Protein AF-A0A7Y0BEZ5-F1 (afdb_monomer_lite)

Foldseek 3Di:
DADPVRVVCVVVVPPPDPDPVVVVVVVVVVVVVVVVVVVVVVVVVVPPPDDPDPDQDDWDWDQKKWWQFPPAGIFMFGGWTKHKDDQDPVRWTKIKIKGWGDPPPDDDDDAAWTFTQDMGDPPDDDDGGDIWHWDWDADPVRIIMIMTMDTDDDDD

Sequence (156 aa):
MLTADRFAEICAGRNSYRSTEQLDRDVQDLLAERAELLARLGVERGKDTAVGGESTLAPHTARTAEVRFGVWGSLRLIGPTVRDLEPDYYGHFYRQLGGWLPDGLSGELPRGTEYLEWVHMPGLVMPTGINVQVAISPTRDGSRYMTIEWRRERPR

Secondary structure (DSSP, 8-state):
---HHHHHHHHTT------HHHHHHHHHHHHHHHHHHHHHHHHHTTT---------PPPEE-SEEEEEETTTEEEEEEEEEEEEPPP-TT--EEEEEEEEPPTT--S----EEEEEEEEEBTTB----SEEEEEEEEE-TTS-EEEEEEEEEPPP-

pLDDT: mean 83.87, std 15.23, range [33.28, 97.44]

Structure (mmCIF, N/CA/C/O backbone):
data_AF-A0A7Y0BEZ5-F1
#
_entry.id   AF-A0A7Y0BEZ5-F1
#
loop_
_atom_site.group_PDB
_atom_site.id
_atom_site.type_symbol
_atom_site.label_atom_id
_atom_site.label_alt_id
_atom_site.label_comp_id
_atom_site.label_asym_id
_atom_site.label_entity_id
_atom_site.label_seq_id
_atom_site.pdbx_PDB_ins_code
_atom_site.Cartn_x
_atom_site.Cartn_y
_atom_site.Cartn_z
_atom_site.occupancy
_atom_site.B_iso_or_equiv
_atom_site.auth_seq_id
_atom_site.auth_comp_id
_atom_site.auth_asym_id
_atom_site.auth_atom_id
_atom_site.pdbx_PDB_model_num
ATOM 1 N N . MET A 1 1 ? -23.676 -8.399 24.703 1.00 69.56 1 MET A N 1
ATOM 2 C CA . MET A 1 1 ? -22.357 -9.055 24.776 1.00 69.56 1 MET A CA 1
ATOM 3 C C . MET A 1 1 ? -22.429 -10.323 23.955 1.00 69.56 1 MET A C 1
ATOM 5 O O . MET A 1 1 ? -23.260 -11.186 24.243 1.00 69.56 1 MET A O 1
ATOM 9 N N . LEU A 1 2 ? -21.599 -10.389 22.918 1.00 81.19 2 LEU A N 1
ATOM 10 C CA . LEU A 1 2 ? -21.590 -11.472 21.950 1.00 81.19 2 LEU A CA 1
ATOM 11 C C . LEU A 1 2 ? -21.017 -12.743 22.600 1.00 81.19 2 LEU A C 1
ATOM 13 O O . LEU A 1 2 ? -20.069 -12.679 23.380 1.00 81.19 2 LEU A O 1
ATOM 17 N N . THR A 1 3 ? -21.585 -13.914 22.313 1.00 85.56 3 THR A N 1
ATOM 18 C CA . THR A 1 3 ? -21.006 -15.177 22.797 1.00 85.56 3 THR A CA 1
ATOM 19 C C . THR A 1 3 ? -19.827 -15.599 21.917 1.00 85.56 3 THR A C 1
ATOM 21 O O . THR A 1 3 ? -19.785 -15.280 20.729 1.00 85.56 3 THR A O 1
ATOM 24 N N . ALA A 1 4 ? -18.879 -16.361 22.473 1.00 83.06 4 ALA A N 1
ATOM 25 C CA . ALA A 1 4 ? -17.706 -16.840 21.731 1.00 83.06 4 ALA A CA 1
ATOM 26 C C . ALA A 1 4 ? -18.086 -17.687 20.500 1.00 83.06 4 ALA A C 1
ATOM 28 O O . ALA A 1 4 ? -17.509 -17.521 19.426 1.00 83.06 4 ALA A O 1
ATOM 29 N N . ASP A 1 5 ? -19.110 -18.535 20.631 1.00 84.25 5 ASP A N 1
ATOM 30 C CA . ASP A 1 5 ? -19.633 -19.332 19.517 1.00 84.25 5 ASP A CA 1
ATOM 31 C C . ASP A 1 5 ? -20.232 -18.440 18.424 1.00 84.25 5 ASP A C 1
ATOM 33 O O . ASP A 1 5 ? -20.006 -18.663 17.234 1.00 84.25 5 ASP A O 1
ATOM 37 N N . ARG A 1 6 ? -20.943 -17.376 18.820 1.00 82.25 6 ARG A N 1
ATOM 38 C CA . ARG A 1 6 ? -21.534 -16.420 17.883 1.00 82.25 6 ARG A CA 1
ATOM 39 C C . ARG A 1 6 ? -20.463 -15.619 17.147 1.00 82.25 6 ARG A C 1
ATOM 41 O O . ARG A 1 6 ? -20.572 -15.436 15.939 1.00 82.25 6 ARG A O 1
ATOM 48 N N . PHE A 1 7 ? -19.410 -15.204 17.845 1.00 81.56 7 PHE A N 1
ATOM 49 C CA . PHE A 1 7 ? -18.248 -14.556 17.238 1.00 81.56 7 PHE A CA 1
ATOM 50 C C . PHE A 1 7 ? -17.588 -15.457 16.185 1.00 81.56 7 PHE A C 1
ATOM 52 O O . PHE A 1 7 ? -17.339 -15.026 15.059 1.00 81.56 7 PHE A O 1
ATOM 59 N N . ALA A 1 8 ? -17.374 -16.736 16.515 1.00 84.69 8 ALA A N 1
ATOM 60 C CA . ALA A 1 8 ? -16.785 -17.709 15.600 1.00 84.69 8 ALA A CA 1
ATOM 61 C C . ALA A 1 8 ? -17.648 -17.940 14.347 1.00 84.69 8 ALA A C 1
ATOM 63 O O . ALA A 1 8 ? -17.113 -18.055 13.244 1.00 84.69 8 ALA A O 1
ATOM 64 N N . GLU A 1 9 ? -18.978 -17.963 14.484 1.00 83.94 9 GLU A N 1
ATOM 65 C CA . GLU A 1 9 ? -19.897 -18.037 13.342 1.00 83.94 9 GLU A CA 1
ATOM 66 C C . GLU A 1 9 ? -19.784 -16.827 12.408 1.00 83.94 9 GLU A C 1
ATOM 68 O O . GLU A 1 9 ? -19.749 -17.006 11.186 1.00 83.94 9 GLU A O 1
ATOM 73 N N . ILE A 1 10 ? -19.699 -15.616 12.973 1.00 82.25 10 ILE A N 1
ATOM 74 C CA . ILE A 1 10 ? -19.546 -14.369 12.211 1.00 82.25 10 ILE A CA 1
ATOM 75 C C . ILE A 1 10 ? -18.206 -14.369 11.468 1.00 82.25 10 ILE A C 1
ATOM 77 O O . ILE A 1 10 ? -18.173 -14.124 10.262 1.00 82.25 10 ILE A O 1
ATOM 81 N N . CYS A 1 11 ? -17.107 -14.724 12.142 1.00 81.38 11 CYS A N 1
ATOM 82 C CA . CYS A 1 11 ? -15.789 -14.837 11.512 1.00 81.38 11 CYS A CA 1
ATOM 83 C C . CYS A 1 11 ? -15.741 -15.913 10.416 1.00 81.38 11 CYS A C 1
ATOM 85 O O . CYS A 1 11 ? -15.011 -15.763 9.438 1.00 81.38 11 CYS A O 1
ATOM 87 N N . ALA A 1 12 ? -16.531 -16.980 10.553 1.00 85.19 12 ALA A N 1
ATOM 88 C CA . ALA A 1 12 ? -16.671 -18.025 9.544 1.00 85.19 12 ALA A CA 1
ATOM 89 C C . ALA A 1 12 ? -17.598 -17.634 8.373 1.00 85.19 12 ALA A C 1
ATOM 91 O O . ALA A 1 12 ? -17.828 -18.459 7.488 1.00 85.19 12 ALA A O 1
ATOM 92 N N . GLY A 1 13 ? -18.154 -16.414 8.362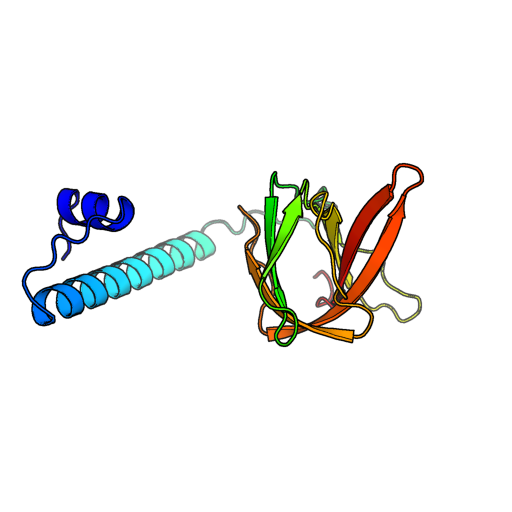 1.00 78.56 13 GLY A N 1
ATOM 93 C CA . GLY A 1 13 ? -19.031 -15.919 7.298 1.00 78.56 13 GLY A CA 1
ATOM 94 C C . GLY A 1 13 ? -20.372 -16.653 7.211 1.00 78.56 13 GLY A C 1
ATOM 95 O O . GLY A 1 13 ? -20.966 -16.737 6.135 1.00 78.56 13 GLY A O 1
ATOM 96 N N . ARG A 1 14 ? -20.850 -17.241 8.316 1.00 78.75 14 ARG A N 1
ATOM 97 C CA . ARG A 1 14 ? -22.122 -17.974 8.328 1.00 78.75 14 ARG A CA 1
ATOM 98 C C . ARG A 1 14 ? -23.295 -16.996 8.428 1.00 78.75 14 ARG A C 1
ATOM 100 O O . ARG A 1 14 ? -23.467 -16.313 9.431 1.00 78.75 14 ARG A O 1
ATOM 107 N N . ASN A 1 15 ? -24.158 -16.989 7.414 1.00 66.44 15 ASN A N 1
ATOM 108 C CA . ASN A 1 15 ? -25.352 -16.138 7.361 1.00 66.44 15 ASN A CA 1
ATOM 109 C C . ASN A 1 15 ? -26.527 -16.747 8.151 1.00 66.44 15 ASN A C 1
ATOM 111 O O . ASN A 1 15 ? -27.548 -17.114 7.577 1.00 66.44 15 ASN A O 1
ATOM 115 N N . SER A 1 16 ? -26.379 -16.887 9.470 1.00 77.25 16 SER A N 1
ATOM 116 C CA . SER A 1 16 ? -27.401 -17.465 10.364 1.00 77.25 16 SER A CA 1
ATOM 117 C C . SER A 1 16 ? -28.345 -16.426 10.997 1.00 77.25 16 SER A C 1
ATOM 119 O O . SER A 1 16 ? -29.069 -16.740 11.943 1.00 77.25 16 SER A O 1
ATOM 121 N N . TYR A 1 17 ? -28.353 -15.187 10.495 1.00 82.25 17 TYR A N 1
ATOM 122 C CA . TYR A 1 17 ? -29.222 -14.120 10.997 1.00 82.25 17 TYR A CA 1
ATOM 123 C C . TYR A 1 17 ? -30.691 -14.405 10.677 1.00 82.25 17 TYR A C 1
ATOM 125 O O . TYR A 1 17 ? -31.050 -14.640 9.525 1.00 82.25 17 TYR A O 1
ATOM 133 N N . ARG A 1 18 ? -31.549 -14.365 11.702 1.00 81.38 18 ARG A N 1
ATOM 134 C CA . ARG A 1 18 ? -32.999 -14.581 11.553 1.00 81.38 18 ARG A CA 1
ATOM 135 C C . ARG A 1 18 ? -33.794 -13.277 11.467 1.00 81.38 18 ARG A C 1
ATOM 137 O O . ARG A 1 18 ? -34.931 -13.304 11.009 1.00 81.38 18 ARG A O 1
ATOM 144 N N . SER A 1 19 ? -33.208 -12.154 11.887 1.00 87.44 19 SER A N 1
ATOM 145 C CA . SER A 1 19 ? -33.788 -10.813 11.758 1.00 87.44 19 SER A CA 1
ATOM 146 C C . SER A 1 19 ? -32.710 -9.733 11.633 1.00 87.44 19 SER A C 1
ATOM 148 O O . SER A 1 19 ? -31.556 -9.937 12.019 1.00 87.44 19 SER A O 1
ATOM 150 N N . THR A 1 20 ? -33.098 -8.564 11.122 1.00 85.94 20 THR A N 1
ATOM 151 C CA . THR A 1 20 ? -32.248 -7.362 11.066 1.00 85.94 20 THR A CA 1
ATOM 152 C C . THR A 1 20 ? -31.897 -6.845 12.462 1.00 85.94 20 THR A C 1
ATOM 154 O O . THR A 1 20 ? -30.760 -6.479 12.714 1.00 85.94 20 THR A O 1
ATOM 157 N N . GLU A 1 21 ? -32.818 -6.940 13.419 1.00 89.19 21 GLU A N 1
ATOM 158 C CA . GLU A 1 21 ? -32.592 -6.552 14.822 1.00 89.19 21 GLU A CA 1
ATOM 159 C C . GLU A 1 21 ? -31.536 -7.424 15.523 1.00 89.19 21 GLU A C 1
ATOM 161 O O . GLU A 1 21 ? -30.903 -7.007 16.494 1.00 89.19 21 GLU A O 1
ATOM 166 N N . GLN A 1 22 ? -31.373 -8.677 15.084 1.00 84.31 22 GLN A N 1
ATOM 167 C CA . GLN A 1 22 ? -30.297 -9.547 15.556 1.00 84.31 22 GLN A CA 1
ATOM 168 C C . GLN A 1 22 ? -28.947 -9.093 14.991 1.00 84.31 22 GLN A C 1
ATOM 170 O O . GLN A 1 22 ? -27.968 -9.052 15.727 1.00 84.31 22 GLN A O 1
ATOM 175 N N . LEU A 1 23 ? -28.911 -8.717 13.711 1.00 84.94 23 LEU A N 1
ATOM 176 C CA . LEU A 1 23 ? -27.716 -8.167 13.076 1.00 84.94 23 LEU A CA 1
ATOM 177 C C . LEU A 1 23 ? -27.286 -6.855 13.746 1.00 84.94 23 LEU A C 1
ATOM 179 O O . LEU A 1 23 ? -26.116 -6.712 14.088 1.00 84.94 23 LEU A O 1
ATOM 183 N N . ASP A 1 24 ? -28.225 -5.943 13.998 1.00 89.75 24 ASP A N 1
ATOM 184 C CA . ASP A 1 24 ? -27.927 -4.649 14.619 1.00 89.75 24 ASP A CA 1
ATOM 185 C C . ASP A 1 24 ? -27.345 -4.808 16.029 1.00 89.75 24 ASP A C 1
ATOM 187 O O . ASP A 1 24 ? -26.374 -4.137 16.378 1.00 89.75 24 ASP A O 1
ATOM 191 N N . ARG A 1 25 ? -27.883 -5.735 16.834 1.00 89.06 25 ARG A N 1
ATOM 192 C CA . ARG A 1 25 ? -27.335 -6.043 18.165 1.00 89.06 25 ARG A CA 1
ATOM 193 C C . ARG A 1 25 ? -25.928 -6.627 18.091 1.00 89.06 25 ARG A C 1
ATOM 195 O O . ARG A 1 25 ? -25.056 -6.165 18.822 1.00 89.06 25 ARG A O 1
ATOM 202 N N . ASP A 1 26 ? -25.701 -7.585 17.193 1.00 86.88 26 ASP A N 1
ATOM 203 C CA . ASP A 1 26 ? -24.385 -8.206 17.013 1.00 86.88 26 ASP A CA 1
ATOM 204 C C . ASP A 1 26 ? -23.342 -7.161 16.550 1.00 86.88 26 ASP A C 1
ATOM 206 O O . ASP A 1 26 ? -22.206 -7.165 17.022 1.00 86.88 26 ASP A O 1
ATOM 210 N N . VAL A 1 27 ? -23.725 -6.212 15.683 1.00 88.94 27 VAL A N 1
ATOM 211 C CA . VAL A 1 27 ? -22.861 -5.094 15.251 1.00 88.94 27 VAL A CA 1
ATOM 212 C C . VAL A 1 27 ? -22.512 -4.164 16.413 1.00 88.94 27 VAL A C 1
ATOM 214 O O . VAL A 1 27 ? -21.347 -3.794 16.566 1.00 88.94 27 VAL A O 1
ATOM 217 N N . GLN A 1 28 ? -23.489 -3.786 17.241 1.00 91.75 28 GLN A N 1
ATOM 218 C CA . GLN A 1 28 ? -23.238 -2.928 18.405 1.00 91.75 28 GLN A CA 1
ATOM 219 C C . GLN A 1 28 ? -22.306 -3.602 19.420 1.00 91.75 28 GLN A C 1
ATOM 221 O O . GLN A 1 28 ? -21.381 -2.960 19.918 1.00 91.75 28 GLN A O 1
ATOM 226 N N . ASP A 1 29 ? -22.494 -4.900 19.671 1.00 88.88 29 ASP A N 1
ATOM 227 C CA . ASP A 1 29 ? -21.621 -5.672 20.558 1.00 88.88 29 ASP A CA 1
ATOM 228 C C . ASP A 1 29 ? -20.173 -5.732 20.025 1.00 88.88 29 ASP A C 1
ATOM 230 O O . ASP A 1 29 ? -19.229 -5.483 20.775 1.00 88.88 29 ASP A O 1
ATOM 234 N N . LEU A 1 30 ? -19.979 -5.964 18.720 1.00 88.31 30 LEU A N 1
ATOM 235 C CA . LEU A 1 30 ? -18.649 -5.969 18.090 1.00 88.31 30 LEU A CA 1
ATOM 236 C C . LEU A 1 30 ? -17.952 -4.599 18.155 1.00 88.31 30 LEU A C 1
ATOM 238 O O . LEU A 1 30 ? -16.735 -4.516 18.348 1.00 88.31 30 LEU A O 1
ATOM 242 N N . LEU A 1 31 ? -18.706 -3.509 17.993 1.00 89.12 31 LEU A N 1
ATOM 243 C CA . LEU A 1 31 ? -18.171 -2.151 18.117 1.00 89.12 31 LEU A CA 1
ATOM 244 C C . LEU A 1 31 ? -17.744 -1.836 19.556 1.00 89.12 31 LEU A C 1
ATOM 246 O O . LEU A 1 31 ? -16.705 -1.198 19.750 1.00 89.12 31 LEU A O 1
ATOM 250 N N . ALA A 1 32 ? -18.500 -2.309 20.551 1.00 89.50 32 ALA A N 1
ATOM 251 C CA . ALA A 1 32 ? -18.148 -2.171 21.960 1.00 89.50 32 ALA A CA 1
ATOM 252 C C . ALA A 1 32 ? -16.862 -2.943 22.301 1.00 89.50 32 ALA A C 1
ATOM 254 O O . ALA A 1 32 ? -15.941 -2.371 22.885 1.00 89.50 32 ALA A O 1
ATOM 255 N N . GLU A 1 33 ? -16.734 -4.195 21.847 1.00 86.00 33 GLU A N 1
ATOM 256 C CA . GLU A 1 33 ? -15.512 -4.991 22.038 1.00 86.00 33 GLU A CA 1
ATOM 257 C C . GLU A 1 33 ? -14.291 -4.343 21.373 1.00 86.00 33 GLU A C 1
ATOM 259 O O . GLU A 1 33 ? -13.212 -4.271 21.967 1.00 86.00 33 GLU A O 1
ATOM 264 N N . ARG A 1 34 ? -14.453 -3.789 20.165 1.00 85.38 34 ARG A N 1
ATOM 265 C CA . ARG A 1 34 ? -13.389 -3.029 19.494 1.00 85.38 34 ARG A CA 1
ATOM 266 C C . ARG A 1 34 ? -12.946 -1.824 20.324 1.00 85.38 34 ARG A C 1
ATOM 268 O O . ARG A 1 34 ? -11.747 -1.554 20.401 1.00 85.38 34 ARG A O 1
ATOM 275 N N . ALA A 1 35 ? -13.885 -1.088 20.916 1.00 85.62 35 ALA A N 1
ATOM 276 C CA . ALA A 1 35 ? -13.571 0.061 21.760 1.00 85.62 35 ALA A CA 1
ATOM 277 C C . ALA A 1 35 ? -12.798 -0.359 23.022 1.00 85.62 35 ALA A C 1
ATOM 279 O O . ALA A 1 35 ? -11.801 0.278 23.361 1.00 85.62 35 ALA A O 1
ATOM 280 N N . GLU A 1 36 ? -13.189 -1.463 23.666 1.00 85.56 36 GLU A N 1
ATOM 281 C CA . GLU A 1 36 ? -12.461 -2.014 24.814 1.00 85.56 36 GLU A CA 1
ATOM 282 C C . GLU A 1 36 ? -11.052 -2.489 24.450 1.00 85.56 36 GLU A C 1
ATOM 284 O O . GLU A 1 36 ? -10.101 -2.202 25.177 1.00 85.56 36 GLU A O 1
ATOM 289 N N . LEU A 1 37 ? -10.883 -3.180 23.320 1.00 83.25 37 LEU A N 1
ATOM 290 C CA . LEU A 1 37 ? -9.568 -3.624 22.849 1.00 83.25 37 LEU A CA 1
ATOM 291 C C . LEU A 1 37 ? -8.651 -2.439 22.544 1.00 83.25 37 LEU A C 1
ATOM 293 O O . LEU A 1 37 ? -7.484 -2.450 22.928 1.00 83.25 37 LEU A O 1
ATOM 297 N N . LEU A 1 38 ? -9.178 -1.388 21.911 1.00 80.25 38 LEU A N 1
ATOM 298 C CA . LEU A 1 38 ? -8.430 -0.153 21.684 1.00 80.25 38 LEU A CA 1
ATOM 299 C C . LEU A 1 38 ? -8.066 0.549 22.995 1.00 80.25 38 LEU A C 1
ATOM 301 O O . LEU A 1 38 ? -6.956 1.064 23.109 1.00 80.25 38 LEU A O 1
ATOM 305 N N . ALA A 1 39 ? -8.955 0.542 23.991 1.00 81.06 39 ALA A N 1
ATOM 306 C CA . ALA A 1 39 ? -8.656 1.076 25.316 1.00 81.06 39 ALA A CA 1
ATOM 307 C C . ALA A 1 39 ? -7.563 0.258 26.023 1.00 81.06 39 ALA A C 1
ATOM 309 O O . ALA A 1 39 ? -6.636 0.844 26.574 1.00 81.06 39 ALA A O 1
ATOM 310 N N . ARG A 1 40 ? -7.605 -1.080 25.954 1.00 76.38 40 ARG A N 1
ATOM 311 C CA . ARG A 1 40 ? -6.558 -1.960 26.508 1.00 76.38 40 ARG A CA 1
ATOM 312 C C . ARG A 1 40 ? -5.209 -1.736 25.830 1.00 76.38 40 ARG A C 1
ATOM 314 O O . ARG A 1 40 ? -4.225 -1.516 26.526 1.00 76.38 40 ARG A O 1
ATOM 321 N N . LEU A 1 41 ? -5.180 -1.678 24.499 1.00 71.81 41 LEU A N 1
ATOM 322 C CA . LEU A 1 41 ? -3.970 -1.354 23.735 1.00 71.81 41 LEU A CA 1
ATOM 323 C C . LEU A 1 41 ? -3.460 0.062 24.043 1.00 7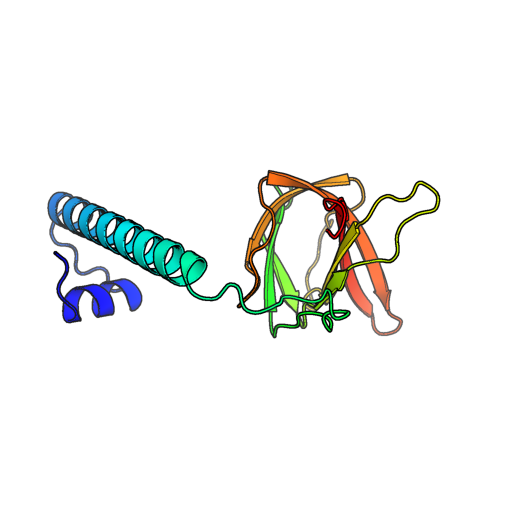1.81 41 LEU A C 1
ATOM 325 O O . LEU A 1 41 ? -2.255 0.285 24.115 1.00 71.81 41 LEU A O 1
ATOM 329 N N . GLY A 1 42 ? -4.361 1.026 24.256 1.00 60.25 42 GLY A N 1
ATOM 330 C CA . GLY A 1 42 ? -4.018 2.385 24.676 1.00 60.25 42 GLY A CA 1
ATOM 331 C C . GLY A 1 42 ? -3.427 2.458 26.089 1.00 60.25 42 GLY A C 1
ATOM 332 O O . GLY A 1 42 ? -2.519 3.252 26.323 1.00 60.25 42 GLY A O 1
ATOM 333 N N . VAL A 1 43 ? -3.896 1.610 27.010 1.00 55.06 43 VAL A N 1
ATOM 334 C CA . VAL A 1 43 ? -3.386 1.498 28.388 1.00 55.06 43 VAL A CA 1
ATOM 335 C C . VAL A 1 43 ? -2.054 0.737 28.438 1.00 55.06 43 VAL A C 1
ATOM 337 O O . VAL A 1 43 ? -1.157 1.152 29.171 1.00 55.06 43 VAL A O 1
ATOM 340 N N . GLU A 1 44 ? -1.866 -0.306 27.624 1.00 49.88 44 GLU A N 1
ATOM 341 C CA . GLU A 1 44 ? -0.570 -0.994 27.471 1.00 49.88 44 GLU A CA 1
ATOM 342 C C . GLU A 1 44 ? 0.497 -0.068 26.865 1.00 49.88 44 GLU A C 1
ATOM 344 O O . GLU A 1 44 ? 1.637 -0.040 27.331 1.00 49.88 44 GLU A O 1
ATOM 349 N N . ARG A 1 45 ? 0.113 0.814 25.930 1.00 45.12 45 ARG A N 1
ATOM 350 C CA . ARG A 1 45 ? 1.011 1.835 25.358 1.00 45.12 45 ARG A CA 1
ATOM 351 C C . ARG A 1 45 ? 1.534 2.851 26.383 1.00 45.12 45 ARG A C 1
ATOM 353 O O . ARG A 1 45 ? 2.519 3.530 26.106 1.00 45.12 45 ARG A O 1
ATOM 360 N N . GLY A 1 46 ? 0.890 2.970 27.547 1.00 44.12 46 GLY A N 1
ATOM 361 C CA . GLY A 1 46 ? 1.304 3.864 28.631 1.00 44.12 46 GLY A CA 1
ATOM 362 C C . GLY A 1 46 ? 2.315 3.264 29.613 1.00 44.12 46 GLY A C 1
ATOM 363 O O . GLY A 1 46 ? 2.858 4.011 30.425 1.00 44.12 46 GLY A O 1
ATOM 364 N N . LYS A 1 47 ? 2.571 1.947 29.575 1.00 41.41 47 LYS A N 1
ATOM 365 C CA . LYS A 1 47 ? 3.414 1.265 30.576 1.00 41.41 47 LYS A CA 1
ATOM 366 C C . LYS A 1 47 ? 4.746 0.729 30.038 1.00 41.41 47 LYS A C 1
ATOM 368 O O . LYS A 1 47 ? 5.655 0.530 30.836 1.00 41.41 47 LYS A O 1
ATOM 373 N N . ASP A 1 48 ? 4.897 0.638 28.716 1.00 38.66 48 ASP A N 1
ATOM 374 C CA . ASP A 1 48 ? 6.116 0.168 28.041 1.00 38.66 48 ASP A CA 1
ATOM 375 C C . ASP A 1 48 ? 6.852 1.281 27.272 1.00 38.66 48 ASP A C 1
ATOM 377 O O . ASP A 1 48 ? 7.287 1.107 26.134 1.00 38.66 48 ASP A O 1
ATOM 381 N N . THR A 1 49 ? 7.066 2.448 27.888 1.00 43.12 49 THR A N 1
ATOM 382 C CA . THR A 1 49 ? 8.135 3.355 27.428 1.00 43.12 49 THR A CA 1
ATOM 383 C C . THR A 1 49 ? 9.493 2.840 27.905 1.00 43.12 49 THR A C 1
ATOM 385 O O . THR A 1 49 ? 10.160 3.458 28.733 1.00 43.12 49 THR A O 1
ATOM 388 N N . ALA A 1 50 ? 9.905 1.690 27.374 1.00 39.81 50 ALA A N 1
ATOM 389 C CA . ALA A 1 50 ? 11.298 1.279 27.349 1.00 39.81 50 ALA A CA 1
ATOM 390 C C . ALA A 1 50 ? 11.934 1.849 26.073 1.00 39.81 50 ALA A C 1
ATOM 392 O O . ALA A 1 50 ? 11.646 1.397 24.971 1.00 39.81 50 ALA A O 1
ATOM 393 N N . VAL A 1 51 ? 12.747 2.894 26.254 1.00 47.53 51 VAL A N 1
ATOM 394 C CA . VAL A 1 51 ? 13.895 3.307 25.422 1.00 47.53 51 VAL A CA 1
ATOM 395 C C . VAL A 1 51 ? 13.837 2.830 23.962 1.00 47.53 51 VAL A C 1
ATOM 397 O O . VAL A 1 51 ? 14.542 1.911 23.552 1.00 47.53 51 VAL A O 1
ATOM 400 N N . GLY A 1 52 ? 13.016 3.494 23.153 1.00 36.16 52 GLY A N 1
ATOM 401 C CA . GLY A 1 52 ? 13.103 3.403 21.702 1.00 36.16 52 GLY A CA 1
ATOM 402 C C . GLY A 1 52 ? 14.221 4.310 21.215 1.00 36.16 52 GLY A C 1
ATOM 403 O O . GLY A 1 52 ? 13.947 5.398 20.723 1.00 36.16 52 GLY A O 1
ATOM 404 N N . GLY A 1 53 ? 15.478 3.893 21.381 1.00 33.28 53 GLY A N 1
ATOM 405 C CA . GLY A 1 53 ? 16.517 4.416 20.503 1.00 33.28 53 GLY A CA 1
ATOM 406 C C . GLY A 1 53 ? 16.051 4.181 19.069 1.00 33.28 53 GLY A C 1
ATOM 407 O O . GLY A 1 53 ? 15.588 3.080 18.762 1.00 33.28 53 GLY A O 1
ATOM 408 N N . GLU A 1 54 ? 16.121 5.207 18.223 1.00 42.56 54 GLU A N 1
ATOM 409 C CA . GLU A 1 54 ? 15.964 5.096 16.773 1.00 42.56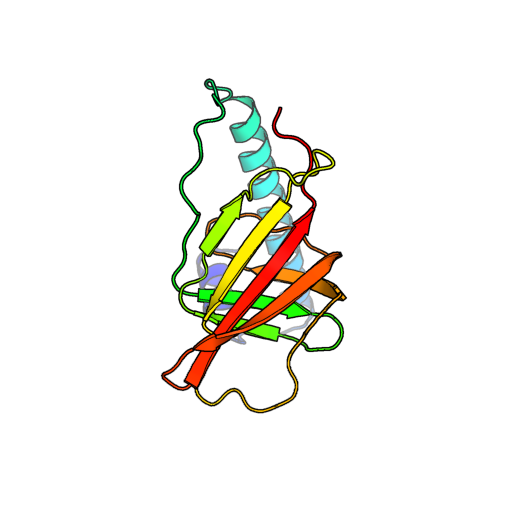 54 GLU A CA 1
ATOM 410 C C . GLU A 1 54 ? 17.068 4.189 16.221 1.00 42.56 54 GLU A C 1
ATOM 412 O O . GLU A 1 54 ? 18.070 4.605 15.647 1.00 42.56 54 GLU A O 1
ATOM 417 N N . SER A 1 55 ? 16.899 2.895 16.466 1.00 40.06 55 SER A N 1
ATOM 418 C CA . SER A 1 55 ? 17.579 1.844 15.754 1.00 40.06 55 SER A CA 1
ATOM 419 C C . SER A 1 55 ? 17.029 1.901 14.343 1.00 40.06 55 SER A C 1
ATOM 421 O O . SER A 1 55 ? 15.816 1.982 14.145 1.00 40.06 55 SER A O 1
ATOM 423 N N . THR A 1 56 ? 17.930 1.918 13.374 1.00 43.81 56 THR A N 1
ATOM 424 C CA . THR A 1 56 ? 17.661 1.834 11.944 1.00 43.81 56 THR A CA 1
ATOM 425 C C . THR A 1 56 ? 16.806 0.586 11.698 1.00 43.81 56 THR A C 1
ATOM 427 O O . THR A 1 56 ? 17.323 -0.516 11.533 1.00 43.81 56 THR A O 1
ATOM 430 N N . LEU A 1 57 ? 15.482 0.730 11.811 1.00 57.19 57 LEU A N 1
ATOM 431 C CA . LEU A 1 57 ? 14.546 -0.386 11.834 1.00 57.19 57 LEU A CA 1
ATOM 432 C C . LEU A 1 57 ? 14.602 -1.051 10.466 1.00 57.19 57 LEU A C 1
ATOM 434 O O . LEU A 1 57 ? 14.344 -0.417 9.440 1.00 57.19 57 LEU A O 1
ATOM 438 N N . ALA A 1 58 ? 14.996 -2.324 10.467 1.00 63.00 58 ALA A N 1
ATOM 439 C CA . ALA A 1 58 ? 15.017 -3.154 9.279 1.00 63.00 58 ALA A CA 1
ATOM 440 C C . ALA A 1 58 ? 13.686 -3.024 8.510 1.00 63.00 58 ALA A C 1
ATOM 442 O O . ALA A 1 58 ? 12.637 -2.834 9.135 1.00 63.00 58 ALA A O 1
ATOM 443 N N . PRO A 1 59 ? 13.704 -3.128 7.168 1.00 80.75 59 PRO A N 1
ATOM 444 C CA . PRO A 1 59 ? 12.494 -3.007 6.368 1.00 80.75 59 PRO A CA 1
ATOM 445 C C . PRO A 1 59 ? 11.398 -3.951 6.872 1.00 80.75 59 PRO A C 1
ATOM 447 O O . PRO A 1 59 ? 11.641 -5.143 7.073 1.00 80.75 59 PRO A O 1
ATOM 450 N N . HIS A 1 60 ? 10.183 -3.435 7.053 1.00 88.44 60 HIS A N 1
ATOM 451 C CA . HIS A 1 60 ? 9.043 -4.266 7.428 1.00 88.44 60 HIS A CA 1
ATOM 452 C C . HIS A 1 60 ? 8.565 -5.035 6.203 1.00 88.44 60 HIS A C 1
ATOM 454 O O . HIS A 1 60 ? 8.222 -4.433 5.187 1.00 88.44 60 HIS A O 1
ATOM 460 N N . THR A 1 61 ? 8.523 -6.360 6.286 1.00 92.69 61 THR A N 1
ATOM 461 C CA . THR A 1 61 ? 8.151 -7.224 5.160 1.00 92.69 61 THR A CA 1
ATOM 462 C C . THR A 1 61 ? 6.911 -8.040 5.491 1.00 92.69 61 THR A C 1
ATOM 464 O O . THR A 1 61 ? 6.675 -8.414 6.638 1.00 92.69 61 THR A O 1
ATOM 467 N N . ALA A 1 62 ? 6.098 -8.322 4.478 1.00 91.44 62 ALA A N 1
ATOM 468 C CA . ALA A 1 62 ? 4.985 -9.256 4.594 1.00 91.44 62 ALA A CA 1
ATOM 469 C C . ALA A 1 62 ? 4.858 -10.092 3.320 1.00 91.44 62 ALA A C 1
ATOM 471 O O . ALA A 1 62 ? 5.462 -9.797 2.291 1.00 91.44 62 ALA A O 1
ATOM 472 N N . ARG A 1 63 ? 4.044 -11.152 3.373 1.00 92.75 63 ARG A N 1
ATOM 473 C CA . ARG A 1 63 ? 3.797 -12.003 2.201 1.00 92.75 63 ARG A CA 1
ATOM 474 C C . ARG A 1 63 ? 2.971 -11.282 1.139 1.00 92.75 63 ARG A C 1
ATOM 476 O O . ARG A 1 63 ? 3.283 -11.378 -0.045 1.00 92.75 63 ARG A O 1
ATOM 483 N N . THR A 1 64 ? 1.918 -10.583 1.560 1.00 94.31 64 THR A N 1
ATOM 484 C CA . THR A 1 64 ? 1.067 -9.777 0.679 1.00 94.31 64 THR A CA 1
ATOM 485 C C . THR A 1 64 ? 0.523 -8.558 1.403 1.00 94.31 64 THR A C 1
ATOM 487 O O . THR A 1 64 ? 0.310 -8.619 2.613 1.00 94.31 64 THR A O 1
ATOM 490 N N . ALA A 1 65 ? 0.242 -7.501 0.648 1.00 95.25 65 ALA A N 1
ATOM 491 C CA . ALA A 1 65 ? -0.465 -6.314 1.114 1.00 95.25 65 ALA A CA 1
ATOM 492 C C . ALA A 1 65 ? -1.592 -5.991 0.140 1.00 95.25 65 ALA A C 1
ATOM 494 O O . ALA A 1 65 ? -1.484 -6.280 -1.053 1.00 95.25 65 ALA A O 1
ATOM 495 N N . GLU A 1 66 ? -2.658 -5.395 0.651 1.00 96.31 66 GLU A N 1
ATOM 496 C CA . GLU A 1 66 ? -3.721 -4.840 -0.177 1.00 96.31 66 GLU A CA 1
ATOM 497 C C . GLU A 1 66 ? -3.653 -3.320 -0.101 1.00 96.31 66 GLU A C 1
ATOM 499 O O . GLU A 1 66 ? -3.523 -2.744 0.977 1.00 96.31 66 GLU A O 1
ATOM 504 N N . VAL A 1 67 ? -3.689 -2.681 -1.258 1.00 96.06 67 VAL A N 1
ATOM 505 C CA . VAL A 1 67 ? -3.569 -1.239 -1.431 1.00 96.06 67 VAL A CA 1
ATOM 506 C C . VAL A 1 67 ? -4.808 -0.773 -2.161 1.00 96.06 67 VAL A C 1
ATOM 508 O O . VAL A 1 67 ? -5.153 -1.361 -3.181 1.00 96.06 67 VAL A O 1
ATOM 511 N N . ARG A 1 68 ? -5.448 0.296 -1.698 1.00 95.44 68 ARG A N 1
ATOM 512 C CA . ARG A 1 68 ? -6.577 0.890 -2.407 1.00 95.44 68 ARG A CA 1
ATOM 513 C C . ARG A 1 68 ? -6.312 2.340 -2.766 1.00 95.44 68 ARG A C 1
ATOM 515 O O . ARG A 1 68 ? -6.009 3.164 -1.903 1.00 95.44 68 ARG A O 1
ATOM 522 N N . PHE A 1 69 ? -6.480 2.638 -4.046 1.00 94.69 69 PHE A N 1
ATOM 523 C CA . PHE A 1 69 ? -6.453 3.991 -4.584 1.00 94.69 69 PHE A CA 1
ATOM 524 C C . PHE A 1 69 ? -7.872 4.445 -4.911 1.00 94.69 69 PHE A C 1
ATOM 526 O O . PHE A 1 69 ? -8.702 3.628 -5.314 1.00 94.69 69 PHE A O 1
ATOM 533 N N . GLY A 1 70 ? -8.134 5.747 -4.798 1.00 89.25 70 GLY A N 1
ATOM 534 C CA . GLY A 1 70 ? -9.482 6.284 -5.010 1.00 89.25 70 GLY A CA 1
ATOM 535 C C . GLY A 1 70 ? -10.037 6.020 -6.413 1.00 89.25 70 GLY A C 1
ATOM 536 O O . GLY A 1 70 ? -11.188 5.623 -6.562 1.00 89.25 70 GLY A O 1
ATOM 537 N N . VAL A 1 71 ? -9.207 6.188 -7.448 1.00 88.81 71 VAL A N 1
ATOM 538 C CA . VAL A 1 71 ? -9.618 5.997 -8.853 1.00 88.81 71 VAL A CA 1
ATOM 539 C C . VAL A 1 71 ? -9.411 4.554 -9.324 1.00 88.81 71 VAL A C 1
ATOM 541 O O . VAL A 1 71 ? -10.228 4.019 -10.066 1.00 88.81 71 VAL A O 1
ATOM 544 N N . TRP A 1 72 ? -8.332 3.908 -8.876 1.00 86.81 72 TRP A N 1
ATOM 545 C CA . TRP A 1 72 ? -7.891 2.612 -9.410 1.00 86.81 72 TRP A CA 1
ATOM 546 C C . TRP A 1 72 ? -8.451 1.401 -8.659 1.00 86.81 72 TRP A C 1
ATOM 548 O O . TRP A 1 72 ? -8.285 0.266 -9.104 1.00 86.81 72 TRP A O 1
ATOM 558 N N . GLY A 1 73 ? -9.113 1.622 -7.521 1.00 90.50 73 GLY A N 1
ATOM 559 C CA . GLY A 1 73 ? -9.630 0.554 -6.678 1.00 90.50 73 GLY A CA 1
ATOM 560 C C . GLY A 1 73 ? -8.525 -0.207 -5.943 1.00 90.50 73 GLY A C 1
ATOM 561 O O . GLY A 1 73 ? -7.467 0.345 -5.629 1.00 90.50 73 GLY A O 1
ATOM 562 N N . SER A 1 74 ? -8.810 -1.468 -5.609 1.00 93.06 74 SER A N 1
ATOM 563 C CA . SER A 1 74 ? -7.918 -2.318 -4.815 1.00 93.06 74 SER A CA 1
ATOM 564 C C . SER A 1 74 ? -6.918 -3.080 -5.689 1.00 93.06 74 SER A C 1
ATOM 566 O O . SER A 1 74 ? -7.287 -3.743 -6.656 1.00 93.06 74 SER A O 1
ATOM 568 N N . LEU A 1 75 ? -5.650 -3.051 -5.287 1.00 93.38 75 LEU A N 1
ATOM 569 C CA . LEU A 1 75 ? -4.534 -3.786 -5.867 1.00 93.38 75 LEU A CA 1
ATOM 570 C C . LEU A 1 75 ? -3.833 -4.604 -4.785 1.00 93.38 75 LEU A C 1
ATOM 572 O O . LEU A 1 75 ? -3.644 -4.158 -3.654 1.00 93.38 75 LEU A O 1
ATOM 576 N N . ARG A 1 76 ? -3.399 -5.811 -5.147 1.00 94.81 76 ARG A N 1
ATOM 577 C CA . ARG A 1 76 ? -2.642 -6.684 -4.251 1.00 94.81 76 ARG A CA 1
ATOM 578 C C . ARG A 1 76 ? -1.161 -6.641 -4.600 1.00 94.81 76 ARG A C 1
ATOM 580 O O . ARG A 1 76 ? -0.805 -6.900 -5.742 1.00 94.81 76 ARG A O 1
ATOM 587 N N . LEU A 1 77 ? -0.310 -6.386 -3.612 1.00 95.62 77 LEU A N 1
ATOM 588 C CA . LEU A 1 77 ? 1.145 -6.470 -3.733 1.00 95.62 77 LEU A CA 1
ATOM 589 C C . LEU A 1 77 ? 1.658 -7.803 -3.175 1.00 95.62 77 LEU A C 1
ATOM 591 O O . LEU A 1 77 ? 1.201 -8.263 -2.124 1.00 95.62 77 LEU A O 1
ATOM 595 N N . ILE A 1 78 ? 2.626 -8.406 -3.865 1.00 95.56 78 ILE A N 1
ATOM 596 C CA . ILE A 1 78 ? 3.311 -9.653 -3.503 1.00 95.56 78 ILE A CA 1
ATOM 597 C C . ILE A 1 78 ? 4.708 -9.319 -2.975 1.00 95.56 78 ILE A C 1
ATOM 599 O O . ILE A 1 78 ? 5.432 -8.523 -3.571 1.00 95.56 78 ILE A O 1
ATOM 603 N N . GLY A 1 79 ? 5.082 -9.923 -1.846 1.00 94.31 79 GLY A N 1
ATOM 604 C CA . GLY A 1 79 ? 6.333 -9.613 -1.150 1.00 94.31 79 GLY A CA 1
ATOM 605 C C . GLY A 1 79 ? 6.495 -8.127 -0.798 1.00 94.31 79 GLY A C 1
ATOM 606 O O . GLY A 1 79 ? 7.571 -7.580 -1.047 1.00 94.31 79 GLY A O 1
ATOM 607 N N . PRO A 1 80 ? 5.451 -7.436 -0.291 1.00 96.25 80 PRO A N 1
ATOM 608 C CA . PRO A 1 80 ? 5.557 -6.032 0.065 1.00 96.25 80 PRO A CA 1
ATOM 609 C C . PRO A 1 80 ? 6.642 -5.790 1.116 1.00 96.25 80 PRO A C 1
ATOM 611 O O . PRO A 1 80 ? 6.790 -6.546 2.079 1.00 96.25 80 PRO A O 1
ATOM 614 N N . THR A 1 81 ? 7.354 -4.685 0.943 1.00 96.44 81 THR A N 1
ATOM 615 C CA . THR A 1 81 ? 8.397 -4.203 1.841 1.00 96.44 81 THR A CA 1
ATOM 616 C C . THR A 1 81 ? 8.177 -2.721 2.109 1.00 96.44 81 THR A C 1
ATOM 618 O O . THR A 1 81 ? 8.078 -1.930 1.172 1.00 96.44 81 THR A O 1
ATOM 621 N N . VAL A 1 82 ? 8.123 -2.338 3.381 1.00 95.31 82 VAL A N 1
ATOM 622 C CA . VAL A 1 82 ? 8.063 -0.946 3.821 1.00 95.31 82 VAL A CA 1
ATOM 623 C C . VAL A 1 82 ? 9.407 -0.547 4.402 1.00 95.31 82 VAL A C 1
ATOM 625 O O . VAL A 1 82 ? 9.917 -1.199 5.311 1.00 95.31 82 VAL A O 1
ATOM 628 N N . ARG A 1 83 ? 9.978 0.539 3.887 1.00 93.62 83 ARG A N 1
ATOM 629 C CA . ARG A 1 83 ? 11.255 1.082 4.351 1.00 93.62 83 ARG A CA 1
ATOM 630 C C . ARG A 1 83 ? 11.201 2.593 4.464 1.00 93.62 83 ARG A C 1
ATOM 632 O O . ARG A 1 83 ? 10.509 3.258 3.692 1.00 93.62 83 ARG A O 1
ATOM 639 N N . ASP A 1 84 ? 11.959 3.118 5.412 1.00 91.56 84 ASP A N 1
ATOM 640 C CA . ASP A 1 84 ? 12.258 4.542 5.461 1.00 91.56 84 ASP A CA 1
ATOM 641 C C . ASP A 1 84 ? 13.313 4.861 4.396 1.00 91.56 84 ASP A C 1
ATOM 643 O O . ASP A 1 84 ? 14.245 4.084 4.175 1.00 91.56 84 ASP A O 1
ATOM 647 N N . LEU A 1 85 ? 13.121 5.973 3.692 1.00 89.50 85 LEU A N 1
ATOM 648 C CA . LEU A 1 85 ? 14.076 6.478 2.714 1.00 89.50 85 LEU A CA 1
ATOM 649 C C . LEU A 1 85 ? 15.007 7.496 3.374 1.00 89.50 85 LEU A C 1
ATOM 651 O O . LEU A 1 85 ? 14.653 8.126 4.377 1.00 89.50 85 LEU A O 1
ATOM 655 N N . GLU A 1 86 ? 16.188 7.669 2.785 1.00 87.81 86 GLU A N 1
ATOM 656 C CA . GLU A 1 86 ? 17.087 8.754 3.167 1.00 87.81 86 GLU A CA 1
ATOM 657 C C . GLU A 1 86 ? 16.406 10.115 2.944 1.00 87.81 86 GLU A C 1
ATOM 659 O O . GLU A 1 86 ? 15.560 10.243 2.049 1.00 87.81 86 GLU A O 1
ATOM 664 N N . PRO A 1 87 ? 16.734 11.133 3.761 1.00 87.81 87 PRO A N 1
ATOM 665 C CA . PRO A 1 87 ? 16.210 12.470 3.553 1.00 87.81 87 PRO A CA 1
ATOM 666 C C . PRO A 1 87 ? 16.590 12.977 2.163 1.00 87.81 87 PRO A C 1
ATOM 668 O O . PRO A 1 87 ? 17.719 12.777 1.712 1.00 87.81 87 PRO A O 1
ATOM 671 N N . ASP A 1 88 ? 15.671 13.674 1.502 1.00 87.06 88 ASP A N 1
ATOM 672 C CA . ASP A 1 88 ? 16.014 14.361 0.261 1.00 87.06 88 ASP A CA 1
ATOM 673 C C . ASP A 1 88 ? 16.966 15.545 0.520 1.00 87.06 88 ASP A C 1
ATOM 675 O O . ASP A 1 88 ? 17.267 15.914 1.659 1.00 87.06 88 ASP A O 1
ATOM 679 N N . TYR A 1 89 ? 17.421 16.182 -0.561 1.00 85.69 89 TYR A N 1
ATOM 680 C CA . TYR A 1 89 ? 18.276 17.371 -0.496 1.00 85.69 89 TYR A CA 1
ATOM 681 C C . TYR A 1 89 ? 17.678 18.512 0.360 1.00 85.69 89 TYR A C 1
ATOM 683 O O . TYR A 1 89 ? 18.418 19.321 0.917 1.00 85.69 89 TYR A O 1
ATOM 691 N N . TYR A 1 90 ? 16.349 18.566 0.511 1.00 87.50 90 TYR A N 1
ATOM 692 C CA . TYR A 1 90 ? 15.631 19.564 1.310 1.00 87.50 90 TYR A CA 1
ATOM 693 C C . TYR A 1 90 ? 15.373 19.108 2.760 1.00 87.50 90 TYR A C 1
ATOM 695 O O . TYR A 1 90 ? 14.714 19.807 3.537 1.00 87.50 90 TYR A O 1
ATOM 703 N N . GLY A 1 91 ? 15.899 17.945 3.155 1.00 85.69 91 GLY A N 1
ATOM 704 C CA . GLY A 1 91 ? 15.728 17.365 4.483 1.00 85.69 91 GLY A CA 1
ATOM 705 C C . GLY A 1 91 ? 14.307 16.864 4.752 1.00 85.69 91 GLY A C 1
ATOM 706 O O . GLY A 1 91 ? 13.874 16.843 5.912 1.00 85.69 91 GLY A O 1
ATOM 707 N N . HIS A 1 92 ? 13.547 16.521 3.709 1.00 87.69 92 HIS A N 1
ATOM 708 C CA . HIS A 1 92 ? 12.263 15.841 3.832 1.00 87.69 92 HIS A CA 1
ATOM 709 C C . HIS A 1 92 ? 12.469 14.336 3.940 1.00 87.69 92 HIS A C 1
ATOM 711 O O . HIS A 1 92 ? 13.247 13.741 3.203 1.00 87.69 92 HIS A O 1
ATOM 717 N N . PHE A 1 93 ? 11.739 13.725 4.869 1.00 89.06 93 PHE A N 1
ATOM 718 C CA . PHE A 1 93 ? 11.793 12.296 5.122 1.00 89.06 93 PHE A CA 1
ATOM 719 C C . PHE A 1 93 ? 10.631 11.624 4.412 1.00 89.06 93 PHE A C 1
ATOM 721 O O . PHE A 1 93 ? 9.494 12.100 4.481 1.00 89.06 93 PHE A O 1
ATOM 728 N N . TYR A 1 94 ? 10.908 10.487 3.788 1.00 92.06 94 TYR A N 1
ATOM 729 C CA . TYR A 1 94 ? 9.906 9.707 3.081 1.00 92.06 94 TYR A CA 1
ATOM 730 C C . TYR A 1 94 ? 9.898 8.273 3.583 1.00 92.06 94 TYR A C 1
ATOM 732 O O . TYR A 1 94 ? 10.866 7.772 4.159 1.00 92.06 94 TYR A O 1
ATOM 740 N N . ARG A 1 95 ? 8.772 7.612 3.356 1.00 94.00 95 ARG A N 1
ATOM 741 C CA . ARG A 1 95 ? 8.619 6.177 3.525 1.00 94.00 95 ARG A CA 1
ATOM 742 C C . ARG A 1 95 ? 8.106 5.605 2.215 1.00 94.00 95 ARG A C 1
ATOM 744 O O . ARG A 1 95 ? 7.305 6.236 1.529 1.00 94.00 95 ARG A O 1
ATOM 751 N N . GLN A 1 96 ? 8.600 4.424 1.876 1.00 95.75 96 GLN A N 1
ATOM 752 C CA . GLN A 1 96 ? 8.256 3.722 0.652 1.00 95.75 96 GLN A CA 1
ATOM 753 C C . GLN A 1 96 ? 7.668 2.361 0.998 1.00 95.75 96 GLN A C 1
ATOM 755 O O . GLN A 1 96 ? 8.274 1.596 1.746 1.00 95.75 96 GLN A O 1
ATOM 760 N N . LEU A 1 97 ? 6.525 2.049 0.400 1.00 96.94 97 LEU A N 1
ATOM 761 C CA . LEU A 1 97 ? 6.011 0.697 0.241 1.00 96.94 97 LEU A CA 1
ATOM 762 C C . LEU A 1 97 ? 6.354 0.233 -1.173 1.00 96.94 97 LEU A C 1
ATOM 764 O O . LEU A 1 97 ? 5.914 0.834 -2.146 1.00 96.94 97 LEU A O 1
ATOM 768 N N . GLY A 1 98 ? 7.135 -0.832 -1.290 1.00 96.56 98 GLY A N 1
ATOM 769 C CA . GLY A 1 98 ? 7.401 -1.491 -2.562 1.00 96.56 98 GLY A CA 1
ATOM 770 C C . GLY A 1 98 ? 6.827 -2.901 -2.581 1.00 96.56 98 GLY A C 1
ATOM 771 O O . GLY A 1 98 ? 6.765 -3.540 -1.536 1.00 96.56 98 GLY A O 1
ATOM 772 N N . GLY A 1 99 ? 6.415 -3.398 -3.743 1.00 96.19 99 GLY A N 1
ATOM 773 C CA . GLY A 1 99 ? 5.983 -4.784 -3.899 1.00 96.19 99 GLY A CA 1
ATOM 774 C C . GLY A 1 99 ? 5.759 -5.180 -5.354 1.00 96.19 99 GLY A C 1
ATOM 775 O O . GLY A 1 99 ? 5.586 -4.334 -6.231 1.00 96.19 99 GLY A O 1
ATOM 776 N N . TRP A 1 100 ? 5.755 -6.485 -5.610 1.00 96.00 100 TRP A N 1
ATOM 777 C CA . TRP A 1 100 ? 5.506 -7.031 -6.940 1.00 96.00 100 TRP A CA 1
ATOM 778 C C . TRP A 1 100 ? 4.016 -7.028 -7.256 1.00 96.00 100 TRP A C 1
ATOM 780 O O . TRP A 1 100 ? 3.189 -7.385 -6.414 1.00 96.00 100 TRP A O 1
ATOM 790 N N . LEU A 1 101 ? 3.673 -6.648 -8.481 1.00 94.12 101 LEU A N 1
ATOM 791 C CA . LEU A 1 101 ? 2.321 -6.810 -8.996 1.00 94.12 101 LEU A CA 1
ATOM 792 C C . LEU A 1 101 ? 2.096 -8.267 -9.428 1.00 94.12 101 LEU A C 1
ATOM 794 O O . LEU A 1 101 ? 3.040 -8.901 -9.898 1.00 94.12 101 LEU A O 1
ATOM 798 N N . PRO A 1 102 ? 0.867 -8.801 -9.313 1.00 89.88 102 PRO A N 1
ATOM 799 C CA . PRO A 1 102 ? 0.556 -10.146 -9.768 1.00 89.88 102 PRO A CA 1
ATOM 800 C C . PRO A 1 102 ? 0.740 -10.288 -11.280 1.00 89.88 102 PRO A C 1
ATOM 802 O O . PRO A 1 102 ? 0.431 -9.374 -12.060 1.00 89.88 102 PRO A O 1
ATOM 805 N N . ASP A 1 103 ? 1.175 -11.474 -11.690 1.00 84.69 103 ASP A N 1
ATOM 806 C CA . ASP A 1 103 ? 1.222 -11.849 -13.097 1.00 84.69 103 ASP A CA 1
ATOM 807 C C . ASP A 1 103 ? -0.189 -11.828 -13.697 1.00 84.69 103 ASP A C 1
ATOM 809 O O . ASP A 1 103 ? -1.178 -12.159 -13.041 1.00 84.69 103 ASP A O 1
ATOM 813 N N . GLY A 1 104 ? -0.301 -11.388 -14.950 1.00 77.88 104 GLY A N 1
ATOM 814 C CA . GLY A 1 104 ? -1.589 -11.291 -15.642 1.00 77.88 104 GLY A CA 1
ATOM 815 C C . GLY A 1 104 ? -2.445 -10.073 -15.275 1.00 77.88 104 GLY A C 1
ATOM 816 O O . GLY A 1 104 ? -3.507 -9.900 -15.866 1.00 77.88 104 GLY A O 1
ATOM 817 N N . LEU A 1 105 ? -1.994 -9.189 -14.372 1.00 81.62 105 LEU A N 1
ATOM 818 C CA . LEU A 1 105 ? -2.668 -7.910 -14.124 1.00 81.62 105 LEU A CA 1
ATOM 819 C C . LEU A 1 105 ? -2.586 -7.020 -15.381 1.00 81.62 105 LEU A C 1
ATOM 821 O O . LEU A 1 105 ? -1.563 -6.380 -15.640 1.00 81.62 105 LEU A O 1
ATOM 825 N N . SER A 1 106 ? -3.638 -7.007 -16.191 1.00 71.81 106 SER A N 1
ATOM 826 C CA . SER A 1 106 ? -3.738 -6.211 -17.417 1.00 71.81 106 SER A CA 1
ATOM 827 C C . SER A 1 106 ? -4.535 -4.932 -17.182 1.00 71.81 106 SER A C 1
ATOM 829 O O . SER A 1 106 ? -5.553 -4.967 -16.496 1.00 71.81 106 SER A O 1
ATOM 831 N N . GLY A 1 107 ? -4.114 -3.830 -17.798 1.00 78.88 107 GLY A N 1
ATOM 832 C CA . GLY A 1 107 ? -4.809 -2.545 -17.728 1.00 78.88 107 GLY A CA 1
ATOM 833 C C . GLY A 1 107 ? -3.867 -1.388 -17.427 1.00 78.88 107 GLY A C 1
ATOM 834 O O . GLY A 1 107 ? -2.666 -1.581 -17.210 1.00 78.88 107 GLY A O 1
ATOM 835 N N . GLU A 1 108 ? -4.426 -0.182 -17.433 1.00 83.81 108 GLU A N 1
ATOM 836 C CA . GLU A 1 108 ? -3.741 0.980 -16.881 1.00 83.81 108 GLU A CA 1
ATOM 837 C C . GLU A 1 108 ? -3.573 0.804 -15.366 1.00 83.81 108 GLU A C 1
ATOM 839 O O . GLU A 1 108 ? -4.400 0.189 -14.692 1.00 83.81 108 GLU A O 1
ATOM 844 N N . LEU A 1 109 ? -2.456 1.299 -14.844 1.00 90.50 109 LEU A N 1
ATOM 845 C CA . LEU A 1 109 ? -2.079 1.172 -13.442 1.00 90.50 109 LEU A CA 1
ATOM 846 C C . LEU A 1 109 ? -1.772 2.563 -12.884 1.00 90.50 109 LEU A C 1
ATOM 848 O O . LEU A 1 109 ? -1.277 3.396 -13.650 1.00 90.50 109 LEU A O 1
ATOM 852 N N . PRO A 1 110 ? -1.977 2.785 -11.571 1.00 90.94 110 PRO A N 1
ATOM 853 C CA . PRO A 1 110 ? -1.679 4.062 -10.931 1.00 90.94 110 PRO A CA 1
ATOM 854 C C . PRO A 1 110 ? -0.225 4.464 -11.160 1.00 90.94 110 PRO A C 1
ATOM 856 O O . PRO A 1 110 ? 0.690 3.646 -11.002 1.00 90.94 110 PRO A O 1
ATOM 859 N N . ARG A 1 111 ? -0.010 5.723 -11.547 1.00 93.06 111 ARG A N 1
ATOM 860 C CA . ARG A 1 111 ? 1.313 6.296 -11.827 1.00 93.06 111 ARG A CA 1
ATOM 861 C C . ARG A 1 111 ? 1.304 7.790 -11.543 1.00 93.06 111 ARG A C 1
ATOM 863 O O . ARG A 1 111 ? 0.363 8.486 -11.897 1.00 93.06 111 ARG A O 1
ATOM 870 N N . GLY A 1 112 ? 2.412 8.301 -11.019 1.00 94.94 112 GLY A N 1
ATOM 871 C CA . GLY A 1 112 ? 2.509 9.710 -10.655 1.00 94.94 112 GLY A CA 1
ATOM 872 C C . GLY A 1 112 ? 1.875 9.975 -9.293 1.00 94.94 112 GLY A C 1
ATOM 873 O O . GLY A 1 112 ? 1.947 9.131 -8.401 1.00 94.94 112 GLY A O 1
ATOM 874 N N . THR A 1 113 ? 1.280 11.152 -9.131 1.00 96.00 113 THR A N 1
ATOM 875 C CA . THR A 1 113 ? 0.600 11.529 -7.890 1.00 96.00 113 THR A CA 1
ATOM 876 C C . THR A 1 113 ? -0.782 10.893 -7.834 1.00 96.00 113 THR A C 1
ATOM 878 O O . THR A 1 113 ? -1.628 11.182 -8.676 1.00 96.00 113 THR A O 1
ATOM 881 N N . GLU A 1 114 ? -1.028 10.081 -6.813 1.00 96.00 114 GLU A N 1
ATOM 882 C CA . GLU A 1 114 ? -2.278 9.345 -6.626 1.00 96.00 114 GLU A CA 1
ATOM 883 C C . GLU A 1 114 ? -2.830 9.542 -5.215 1.00 96.00 114 GLU A C 1
ATOM 885 O O . GLU A 1 114 ? -2.080 9.790 -4.268 1.00 96.00 114 GLU A O 1
ATOM 890 N N . TYR A 1 115 ? -4.146 9.391 -5.055 1.00 95.25 115 TYR A N 1
ATOM 891 C CA . TYR A 1 115 ? -4.783 9.408 -3.739 1.00 95.25 115 TYR A CA 1
ATOM 892 C C . TYR A 1 115 ? -4.910 7.987 -3.186 1.00 95.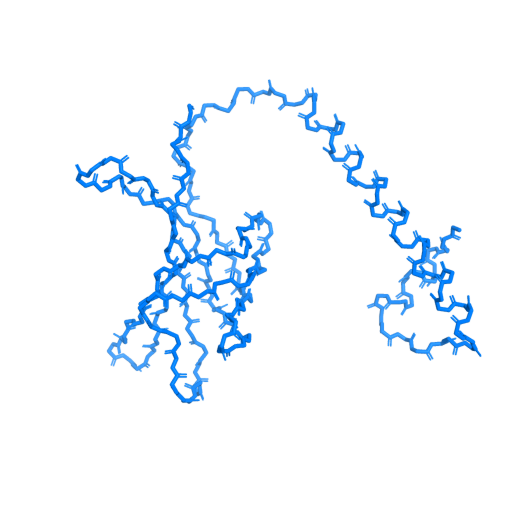25 115 TYR A C 1
ATOM 894 O O . TYR A 1 115 ? -5.655 7.155 -3.717 1.00 95.25 115 TYR A O 1
ATOM 902 N N . LEU A 1 116 ? -4.175 7.720 -2.110 1.00 95.31 116 LEU A N 1
ATOM 903 C CA . LEU A 1 116 ? -4.205 6.469 -1.367 1.00 95.31 116 LEU A CA 1
ATOM 904 C C . LEU A 1 116 ? -5.319 6.528 -0.323 1.00 95.31 116 LEU A C 1
ATOM 906 O O . LEU A 1 116 ? -5.231 7.283 0.647 1.00 95.31 116 LEU A O 1
ATOM 910 N N . GLU A 1 117 ? -6.339 5.690 -0.484 1.00 96.25 117 GLU A N 1
ATOM 911 C CA . GLU A 1 117 ? -7.405 5.572 0.510 1.00 96.25 117 GLU A CA 1
ATOM 912 C C . GLU A 1 117 ? -6.893 4.817 1.734 1.00 96.25 117 GLU A C 1
ATOM 914 O O . GLU A 1 117 ? -6.956 5.326 2.853 1.00 96.25 117 GLU A O 1
ATOM 919 N N . TRP A 1 118 ? -6.328 3.628 1.521 1.00 95.62 118 TRP A N 1
ATOM 920 C CA . TRP A 1 118 ? -5.751 2.820 2.589 1.00 95.62 118 TRP A CA 1
ATOM 921 C C . TRP A 1 118 ? -4.774 1.770 2.070 1.00 95.62 118 TRP A C 1
ATOM 923 O O . TRP A 1 118 ? -4.782 1.383 0.900 1.00 95.62 118 TRP A O 1
ATOM 933 N N . VAL A 1 119 ? -3.952 1.269 2.992 1.00 96.06 119 VAL A N 1
ATOM 934 C CA . VAL A 1 119 ? -3.135 0.072 2.797 1.00 96.06 119 VAL A CA 1
ATOM 935 C C . VAL A 1 119 ? -3.329 -0.856 3.979 1.00 96.06 119 VAL A C 1
ATOM 937 O O . VAL A 1 119 ? -3.160 -0.459 5.130 1.00 96.06 119 VAL A O 1
ATOM 940 N N . HIS A 1 120 ? -3.618 -2.115 3.685 1.00 94.88 120 HIS A N 1
ATOM 941 C CA . HIS A 1 120 ? -3.602 -3.184 4.660 1.00 94.88 120 HIS A CA 1
ATOM 942 C C . HIS A 1 120 ? -2.275 -3.946 4.567 1.00 94.88 120 HIS A C 1
ATOM 944 O O . HIS A 1 120 ? -2.065 -4.769 3.670 1.00 94.88 120 HIS A O 1
ATOM 950 N N . MET A 1 121 ? -1.376 -3.651 5.510 1.00 92.62 121 MET A N 1
ATOM 951 C CA . MET A 1 121 ? -0.087 -4.320 5.681 1.00 92.62 121 MET A CA 1
ATOM 952 C C . MET A 1 121 ? -0.098 -5.098 7.007 1.00 92.62 121 MET A C 1
ATOM 954 O O . MET A 1 121 ? -0.198 -4.482 8.069 1.00 92.62 121 MET A O 1
ATOM 958 N N . PRO A 1 122 ? 0.013 -6.438 6.992 1.00 88.75 122 PRO A N 1
ATOM 959 C CA . PRO A 1 122 ? 0.030 -7.221 8.223 1.00 88.75 122 PRO A CA 1
ATOM 960 C C . PRO A 1 122 ? 1.138 -6.767 9.182 1.00 88.75 122 PRO A C 1
ATOM 962 O O . PRO A 1 122 ? 2.303 -6.658 8.794 1.00 88.75 122 PRO A O 1
ATOM 965 N N . GLY A 1 123 ? 0.768 -6.506 10.437 1.00 87.19 123 GLY A N 1
ATOM 966 C CA . GLY A 1 123 ? 1.705 -6.118 11.495 1.00 87.19 123 GLY A CA 1
ATOM 967 C C . GLY A 1 123 ? 2.239 -4.685 11.409 1.00 87.19 123 GLY A C 1
ATOM 968 O O . GLY A 1 123 ? 3.117 -4.343 12.195 1.00 87.19 123 GLY A O 1
ATOM 969 N N . LEU A 1 124 ? 1.733 -3.844 10.497 1.00 88.69 124 LEU A N 1
ATOM 970 C CA . LEU A 1 124 ? 2.165 -2.452 10.375 1.00 88.69 124 LEU A CA 1
ATOM 971 C C . LEU A 1 124 ? 0.984 -1.510 10.138 1.00 88.69 124 LEU A C 1
ATOM 973 O O . LEU A 1 124 ? 0.191 -1.693 9.218 1.00 88.69 124 LEU A O 1
ATOM 977 N N . VAL A 1 125 ? 0.904 -0.457 10.950 1.00 88.44 125 VAL A N 1
ATOM 978 C CA . VAL A 1 125 ? -0.066 0.623 10.745 1.00 88.44 125 VAL A CA 1
ATOM 979 C C . VAL A 1 125 ? 0.404 1.499 9.588 1.00 88.44 125 VAL A C 1
ATOM 981 O O . VAL A 1 125 ? 1.495 2.071 9.630 1.00 88.44 125 VAL A O 1
ATOM 984 N N . MET A 1 126 ? -0.437 1.607 8.565 1.00 91.62 126 MET A N 1
ATOM 985 C CA . MET A 1 126 ? -0.178 2.396 7.364 1.00 91.62 126 MET A CA 1
ATOM 986 C C . MET A 1 126 ? -0.981 3.700 7.391 1.00 91.62 126 MET A C 1
ATOM 988 O O . MET A 1 126 ? -2.057 3.736 7.993 1.00 91.62 126 MET A O 1
ATOM 992 N N . PRO A 1 127 ? -0.492 4.774 6.747 1.00 90.00 127 PRO A N 1
ATOM 993 C CA . PRO A 1 127 ? -1.290 5.980 6.571 1.00 90.00 127 PRO A CA 1
ATOM 994 C C . PRO A 1 127 ? -2.495 5.717 5.658 1.00 90.00 127 PRO A C 1
ATOM 996 O O . PRO A 1 127 ? -2.477 4.827 4.805 1.00 90.00 127 PRO A O 1
ATOM 999 N N . THR A 1 128 ? -3.527 6.536 5.821 1.00 92.88 128 THR A N 1
ATOM 1000 C CA . THR A 1 128 ? -4.781 6.467 5.064 1.00 92.88 128 THR A CA 1
ATOM 1001 C C . THR A 1 128 ? -5.196 7.862 4.621 1.00 92.88 128 THR A C 1
ATOM 1003 O O . THR A 1 128 ? -4.977 8.823 5.358 1.00 92.88 128 THR A O 1
ATOM 1006 N N . GLY A 1 129 ? -5.834 7.968 3.459 1.00 93.94 129 GLY A N 1
ATOM 1007 C CA . GLY A 1 129 ? -6.388 9.220 2.949 1.00 93.94 129 GLY A CA 1
ATOM 1008 C C . GLY A 1 129 ? -5.341 10.280 2.600 1.00 93.94 129 GLY A C 1
ATOM 1009 O O . GLY A 1 129 ? -5.544 11.459 2.894 1.00 93.94 129 GLY A O 1
ATOM 1010 N N . ILE A 1 130 ? -4.219 9.873 1.999 1.00 93.88 130 ILE A N 1
ATOM 1011 C CA . ILE A 1 130 ? -3.085 10.752 1.676 1.00 93.88 130 ILE A CA 1
ATOM 1012 C C . ILE A 1 130 ? -2.745 10.733 0.185 1.00 93.88 130 ILE A C 1
ATOM 1014 O O . ILE A 1 130 ? -2.988 9.751 -0.511 1.00 93.88 130 ILE A O 1
ATOM 1018 N N . ASN A 1 131 ? -2.113 11.806 -0.294 1.00 94.94 131 ASN A N 1
ATOM 1019 C CA . ASN A 1 131 ? -1.476 11.797 -1.608 1.00 94.94 131 ASN A CA 1
ATOM 1020 C C . ASN A 1 131 ? -0.138 11.060 -1.534 1.00 94.94 131 ASN A C 1
ATOM 1022 O O . ASN A 1 131 ? 0.657 11.290 -0.619 1.00 94.94 131 ASN A O 1
ATOM 1026 N N . VAL A 1 132 ? 0.106 10.204 -2.517 1.00 96.38 132 VAL A N 1
ATOM 1027 C CA . VAL A 1 132 ? 1.311 9.386 -2.637 1.00 96.38 132 VAL A CA 1
ATOM 1028 C C . VAL A 1 132 ? 1.890 9.501 -4.036 1.00 96.38 132 VAL A C 1
ATOM 1030 O O . VAL A 1 132 ? 1.172 9.777 -4.995 1.00 96.38 132 VAL A O 1
ATOM 1033 N N . GLN A 1 133 ? 3.190 9.265 -4.155 1.00 97.31 133 GLN A N 1
ATOM 1034 C CA . GLN A 1 133 ? 3.853 9.127 -5.442 1.00 97.31 133 GLN A CA 1
ATOM 1035 C C . GLN A 1 133 ? 3.950 7.644 -5.797 1.00 97.31 133 GLN A C 1
ATOM 1037 O O . GLN A 1 133 ? 4.517 6.858 -5.038 1.00 97.31 133 GLN A O 1
ATOM 1042 N N . VAL A 1 134 ? 3.414 7.262 -6.953 1.00 97.12 134 VAL A N 1
ATOM 1043 C CA . VAL A 1 134 ? 3.423 5.887 -7.452 1.00 97.12 134 VAL A CA 1
ATOM 1044 C C . VAL A 1 134 ? 4.332 5.779 -8.667 1.00 97.12 134 VAL A C 1
ATOM 1046 O O . VAL A 1 134 ? 4.188 6.519 -9.643 1.00 97.12 134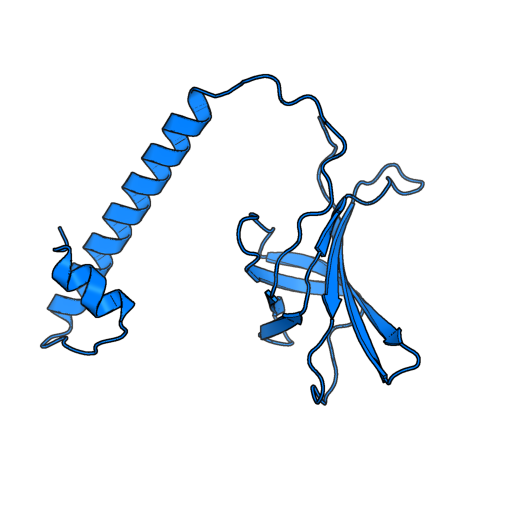 VAL A O 1
ATOM 1049 N N . ALA A 1 135 ? 5.249 4.819 -8.635 1.00 96.56 135 ALA A N 1
ATOM 1050 C CA . ALA A 1 135 ? 6.051 4.441 -9.788 1.00 96.56 135 ALA A CA 1
ATOM 1051 C C . ALA A 1 135 ? 5.988 2.929 -10.009 1.00 96.56 135 ALA A C 1
ATOM 1053 O O . ALA A 1 135 ? 5.813 2.144 -9.078 1.00 96.56 135 ALA A O 1
ATOM 1054 N N . ILE A 1 136 ? 6.103 2.521 -11.272 1.00 95.00 136 ILE A N 1
ATOM 1055 C CA . ILE A 1 136 ? 6.082 1.113 -11.662 1.00 95.00 136 ILE A CA 1
ATOM 1056 C C . ILE A 1 136 ? 7.268 0.859 -12.574 1.00 95.00 136 ILE A C 1
ATOM 1058 O O . ILE A 1 136 ? 7.357 1.433 -13.661 1.00 95.00 136 ILE A O 1
ATOM 1062 N N . SER A 1 137 ? 8.142 -0.036 -12.137 1.00 93.44 137 SER A N 1
ATOM 1063 C CA . SER A 1 137 ? 9.352 -0.419 -12.852 1.00 93.44 137 SER A CA 1
ATOM 1064 C C . SER A 1 137 ? 9.191 -1.838 -13.400 1.00 93.44 137 SER A C 1
ATOM 1066 O O . SER A 1 137 ? 8.995 -2.770 -12.614 1.00 93.44 137 SER A O 1
ATOM 1068 N N . PRO A 1 138 ? 9.243 -2.034 -14.729 1.00 90.81 138 PRO A N 1
ATOM 1069 C CA . PRO A 1 138 ? 9.281 -3.368 -15.309 1.00 90.81 138 PRO A CA 1
ATOM 1070 C C . PRO A 1 138 ? 10.667 -3.996 -15.118 1.00 90.81 138 PRO A C 1
ATOM 1072 O O . PRO A 1 138 ? 11.691 -3.315 -15.207 1.00 90.81 138 PRO A O 1
ATOM 1075 N N . THR A 1 139 ? 10.707 -5.304 -14.896 1.00 86.81 139 THR A N 1
ATOM 1076 C CA . THR A 1 139 ? 11.935 -6.104 -14.894 1.00 86.81 139 THR A CA 1
ATOM 1077 C C . THR A 1 139 ? 12.109 -6.864 -16.205 1.00 86.81 139 THR A C 1
ATOM 1079 O O . THR A 1 139 ? 11.211 -6.940 -17.043 1.00 86.81 139 THR A O 1
ATOM 1082 N N . ARG A 1 140 ? 13.311 -7.416 -16.416 1.00 82.75 140 ARG A N 1
ATOM 1083 C CA . ARG A 1 140 ? 13.693 -8.099 -17.665 1.00 82.75 140 ARG A CA 1
ATOM 1084 C C . ARG A 1 140 ? 12.834 -9.333 -17.977 1.00 82.75 140 ARG A C 1
ATOM 1086 O O . ARG A 1 140 ? 12.688 -9.684 -19.141 1.00 82.75 140 ARG A O 1
ATOM 1093 N N . ASP A 1 141 ? 12.302 -9.982 -16.950 1.00 86.94 141 ASP A N 1
ATOM 1094 C CA . ASP A 1 141 ? 11.397 -11.136 -17.022 1.00 86.94 141 ASP A CA 1
ATOM 1095 C C . ASP A 1 141 ? 9.926 -10.747 -17.277 1.00 86.94 141 ASP A C 1
ATOM 1097 O O . ASP A 1 141 ? 9.083 -11.625 -17.420 1.00 86.94 141 ASP A O 1
ATOM 1101 N N . GLY A 1 142 ? 9.609 -9.450 -17.360 1.00 84.94 142 GLY A N 1
ATOM 1102 C CA . GLY A 1 142 ? 8.245 -8.947 -17.547 1.00 84.94 142 GLY A CA 1
ATOM 1103 C C . GLY A 1 142 ? 7.466 -8.739 -16.245 1.00 84.94 142 GLY A C 1
ATOM 1104 O O . GLY A 1 142 ? 6.375 -8.161 -16.285 1.00 84.94 142 GLY A O 1
ATOM 1105 N N . SER A 1 143 ? 8.031 -9.127 -15.097 1.00 89.12 143 SER A N 1
ATOM 1106 C CA . SER A 1 143 ? 7.473 -8.799 -13.786 1.00 89.12 143 SER A CA 1
ATOM 1107 C C . SER A 1 143 ? 7.465 -7.277 -13.584 1.00 89.12 143 SER A C 1
ATOM 1109 O O . SER A 1 143 ? 8.204 -6.519 -14.221 1.00 89.12 143 SER A O 1
ATOM 1111 N N . ARG A 1 144 ? 6.570 -6.779 -12.730 1.00 93.56 144 ARG A N 1
ATOM 1112 C CA . ARG A 1 144 ? 6.427 -5.337 -12.480 1.00 93.56 144 ARG A CA 1
ATOM 1113 C C . ARG A 1 144 ? 6.506 -5.069 -10.992 1.00 93.56 144 ARG A C 1
ATOM 1115 O O . ARG A 1 144 ? 5.731 -5.631 -10.221 1.00 93.56 144 ARG A O 1
ATOM 1122 N N . TYR A 1 145 ? 7.421 -4.190 -10.607 1.00 94.75 145 TYR A N 1
ATOM 1123 C CA . TYR A 1 145 ? 7.567 -3.732 -9.235 1.00 94.75 145 TYR A CA 1
ATOM 1124 C C . TYR A 1 145 ? 6.906 -2.367 -9.085 1.00 94.75 145 TYR A C 1
ATOM 1126 O O . TYR A 1 145 ? 7.231 -1.440 -9.825 1.00 94.75 145 TYR A O 1
ATOM 1134 N N . MET A 1 146 ? 5.974 -2.247 -8.147 1.00 96.62 146 MET A N 1
ATOM 1135 C CA . MET A 1 146 ? 5.323 -0.988 -7.802 1.00 96.62 146 MET A CA 1
ATOM 1136 C C . MET A 1 146 ? 5.983 -0.403 -6.555 1.00 96.62 146 MET A C 1
ATOM 1138 O O . MET A 1 146 ? 6.181 -1.114 -5.570 1.00 96.62 146 MET A O 1
ATOM 1142 N N . THR A 1 147 ? 6.281 0.893 -6.582 1.00 97.44 147 THR A N 1
ATOM 1143 C CA . THR A 1 147 ? 6.677 1.683 -5.414 1.00 97.44 147 THR A CA 1
ATOM 1144 C C . THR A 1 1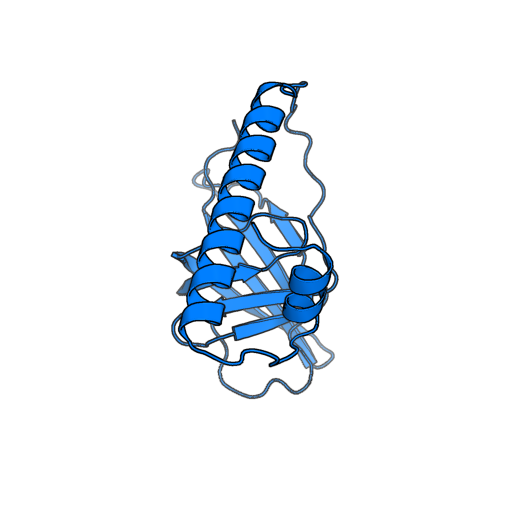47 ? 5.638 2.758 -5.140 1.00 97.44 147 THR A C 1
ATOM 1146 O O . THR A 1 147 ? 5.144 3.409 -6.056 1.00 97.44 147 THR A O 1
ATOM 1149 N N . ILE A 1 148 ? 5.305 2.926 -3.865 1.00 97.44 148 ILE A N 1
ATOM 1150 C CA . ILE A 1 148 ? 4.356 3.906 -3.347 1.00 97.44 148 ILE A CA 1
ATOM 1151 C C . ILE A 1 148 ? 5.081 4.678 -2.253 1.00 97.44 148 ILE A C 1
ATOM 1153 O O . ILE A 1 148 ? 5.477 4.099 -1.241 1.00 97.44 148 ILE A O 1
ATOM 1157 N N . GLU A 1 149 ? 5.270 5.972 -2.459 1.00 96.38 149 GLU A N 1
ATOM 1158 C CA . GLU A 1 149 ? 6.055 6.835 -1.584 1.00 96.38 149 GLU A CA 1
ATOM 1159 C C . GLU A 1 149 ? 5.193 7.934 -0.983 1.00 96.38 149 GLU A C 1
ATOM 1161 O O . GLU A 1 149 ? 4.355 8.536 -1.655 1.00 96.38 149 GLU A O 1
ATOM 1166 N N . TRP A 1 150 ? 5.418 8.217 0.295 1.00 94.94 150 TRP A N 1
ATOM 1167 C CA . TRP A 1 150 ? 4.777 9.327 0.981 1.00 94.94 150 TRP A CA 1
ATOM 1168 C C . TRP A 1 150 ? 5.744 10.013 1.926 1.00 94.94 150 TRP A C 1
ATOM 1170 O O . TRP A 1 150 ? 6.695 9.421 2.446 1.00 94.94 150 TRP A O 1
ATOM 1180 N N . ARG A 1 151 ? 5.474 11.292 2.165 1.00 91.31 151 ARG A N 1
ATOM 1181 C CA . ARG A 1 151 ? 6.216 12.085 3.135 1.00 91.31 151 ARG A CA 1
ATOM 1182 C C . ARG A 1 151 ? 5.866 11.629 4.548 1.00 91.31 151 ARG A C 1
ATOM 1184 O O . ARG A 1 151 ? 4.696 11.416 4.863 1.00 91.31 151 ARG A O 1
ATOM 1191 N N . ARG A 1 152 ? 6.874 11.530 5.410 1.00 86.25 152 ARG A N 1
ATOM 1192 C CA . ARG A 1 152 ? 6.703 11.286 6.843 1.00 86.25 152 ARG A CA 1
ATOM 1193 C C . ARG A 1 152 ? 7.186 12.473 7.668 1.00 86.25 152 ARG A C 1
ATOM 1195 O O . ARG A 1 152 ? 7.966 13.308 7.203 1.00 86.25 152 ARG A O 1
ATOM 1202 N N . GLU A 1 153 ? 6.709 12.535 8.904 1.00 77.44 153 GLU A N 1
ATOM 1203 C CA . GLU A 1 153 ? 7.240 13.466 9.894 1.00 77.44 153 GLU A CA 1
ATOM 1204 C C . GLU A 1 153 ? 8.696 13.127 10.228 1.00 77.44 153 GLU A C 1
ATOM 1206 O O . GLU A 1 153 ? 9.159 12.002 10.014 1.00 77.44 153 GLU A O 1
ATOM 1211 N N . ARG A 1 154 ? 9.434 14.127 10.719 1.00 71.00 154 ARG A N 1
ATOM 1212 C CA . ARG A 1 154 ? 10.828 13.928 11.108 1.00 71.00 154 ARG A CA 1
ATOM 1213 C C . ARG A 1 154 ? 10.925 12.841 12.192 1.00 71.00 154 ARG A C 1
ATOM 1215 O O . ARG A 1 154 ? 10.149 12.918 13.147 1.00 71.00 154 ARG A O 1
ATOM 1222 N N . PRO A 1 155 ? 11.862 11.882 12.058 1.00 63.44 155 PRO A N 1
ATOM 1223 C CA . PRO A 1 155 ? 12.287 11.055 13.185 1.00 63.44 155 PRO A CA 1
ATOM 1224 C C . PRO A 1 155 ? 12.665 11.956 14.379 1.00 63.44 155 PRO A C 1
ATOM 1226 O O . PRO A 1 155 ? 13.190 13.054 14.158 1.00 63.44 155 PRO A O 1
ATOM 1229 N N . ARG A 1 156 ? 12.280 11.563 15.598 1.00 56.25 156 ARG A N 1
ATOM 1230 C CA . ARG A 1 156 ? 12.395 12.383 16.820 1.00 56.25 156 ARG A CA 1
ATOM 1231 C C . ARG A 1 156 ? 13.564 11.931 17.674 1.00 56.25 156 ARG A C 1
ATOM 1233 O O . ARG A 1 156 ? 13.641 10.716 17.940 1.00 56.25 156 ARG A O 1
#

Radius of gyration: 20.05 Å; chains: 1; bounding box: 52×39×48 Å